Protein AF-A0A401PXF0-F1 (afdb_monomer_lite)

InterPro domains:
  IPR045819 Tetratricopeptide repeat protein 7, N-terminal [PF19440] (1-110)
  IPR051722 Endocytosis and PI4K-regulating protein [PTHR23083] (1-126)

Radius of gyration: 17.37 Å; chains: 1; bounding box: 53×49×32 Å

Secondary structure (DSSP, 8-state):
-HHHHHHHHHHHHHHHHHS---TT---TTHHHHHHHHHHHHHHHHHT--S-HHHHHHHHHHHHHHHHHHT-HHHHHHHHHHHTGGG---TT--HHHHHHHHHHHHHHHHHHHHHHHHHHHHHHHHHTTTTT-

Organism: Scyliorhinus torazame (NCBI:txid75743)

Foldseek 3Di:
DVVLLVVLVVLVVVLCVVPPQPDPDLDPVVVVSLVVSLVSLVVVLVVVPDDLLVVLLSLLSNLVSCLSVVNLVSSLVSCVVSVLVPDDPPPDDPVVVVSSVVSVVSNVVSVVVVVVVVVVVVVVVVVVVVPD

pLDDT: mean 72.04, std 11.9, range [45.69, 86.5]

Structure (mmCIF, N/CA/C/O backbone):
data_AF-A0A401PXF0-F1
#
_entry.id   AF-A0A401PXF0-F1
#
loop_
_atom_site.group_PDB
_atom_site.id
_atom_site.type_symbol
_atom_site.label_atom_id
_atom_site.label_alt_id
_atom_site.label_comp_id
_atom_site.label_asym_id
_atom_site.label_entity_id
_atom_site.label_seq_id
_atom_site.pdbx_PDB_ins_code
_atom_site.Cartn_x
_atom_site.Cartn_y
_atom_site.Cartn_z
_atom_site.occupancy
_atom_site.B_iso_or_equiv
_atom_site.auth_seq_id
_atom_site.auth_comp_id
_atom_site.auth_asym_id
_atom_site.auth_atom_id
_atom_site.pdbx_PDB_model_num
ATOM 1 N N . ASP A 1 1 ? -3.922 12.674 8.660 1.00 65.12 1 ASP A N 1
ATOM 2 C CA . ASP A 1 1 ? -3.502 11.296 8.321 1.00 65.12 1 ASP A CA 1
ATOM 3 C C . ASP A 1 1 ? -4.155 10.757 7.048 1.00 65.12 1 ASP A C 1
ATOM 5 O O . ASP A 1 1 ? -3.420 10.435 6.129 1.00 65.12 1 ASP A O 1
ATOM 9 N N . LEU A 1 2 ? -5.489 10.769 6.892 1.00 64.19 2 LEU A N 1
ATOM 10 C CA . LEU A 1 2 ? -6.128 10.390 5.610 1.00 64.19 2 LEU A CA 1
ATOM 11 C C . LEU A 1 2 ? -5.656 11.241 4.408 1.00 64.19 2 LEU A C 1
ATOM 13 O O . LEU A 1 2 ? -5.444 10.718 3.321 1.00 64.19 2 LEU A O 1
ATOM 17 N N . GLY A 1 3 ? -5.430 12.543 4.610 1.00 69.19 3 GLY A N 1
ATOM 18 C CA . GLY A 1 3 ? -4.882 13.418 3.563 1.00 69.19 3 GLY A CA 1
ATOM 19 C C . GLY A 1 3 ? -3.449 13.066 3.138 1.00 69.19 3 GLY A C 1
ATOM 20 O O . GLY A 1 3 ? -3.115 13.214 1.969 1.00 69.19 3 GLY A O 1
ATOM 21 N N . GLU A 1 4 ? -2.622 12.546 4.051 1.00 72.00 4 GLU A N 1
ATOM 22 C CA . GLU A 1 4 ? -1.252 12.096 3.746 1.00 72.00 4 GLU A CA 1
ATOM 23 C C . GLU A 1 4 ? -1.272 10.797 2.927 1.00 72.00 4 GLU A C 1
ATOM 25 O O . GLU A 1 4 ? -0.488 10.644 1.992 1.00 72.00 4 GLU A O 1
ATOM 30 N N . LEU A 1 5 ? -2.217 9.895 3.229 1.00 71.12 5 LEU A N 1
ATOM 31 C CA . LEU A 1 5 ? -2.458 8.666 2.467 1.00 71.12 5 LEU A CA 1
ATOM 32 C C . LEU A 1 5 ? -2.838 8.977 1.013 1.00 71.12 5 LEU A C 1
ATOM 34 O O . LEU A 1 5 ? -2.178 8.505 0.089 1.00 71.12 5 LEU A O 1
ATOM 38 N N . LEU A 1 6 ? -3.856 9.822 0.817 1.00 75.12 6 LEU A N 1
ATOM 39 C CA . LEU A 1 6 ? -4.349 10.192 -0.515 1.00 75.12 6 LEU A CA 1
ATOM 40 C C . LEU A 1 6 ? -3.308 10.975 -1.324 1.00 75.12 6 LEU A C 1
ATOM 42 O O . LEU A 1 6 ? -3.194 10.799 -2.539 1.00 75.12 6 LEU A O 1
ATOM 46 N N . LEU A 1 7 ? -2.518 11.822 -0.658 1.00 76.38 7 LEU A N 1
ATOM 47 C CA . LEU A 1 7 ? -1.412 12.535 -1.291 1.00 76.38 7 LEU A CA 1
ATOM 48 C C . LEU A 1 7 ? -0.308 11.565 -1.734 1.00 76.38 7 LEU A C 1
ATOM 50 O O . LEU A 1 7 ? 0.211 11.695 -2.844 1.00 76.38 7 LEU A O 1
ATOM 54 N N . GLY A 1 8 ? 0.032 10.586 -0.891 1.00 74.44 8 GLY A N 1
ATOM 55 C CA . GLY A 1 8 ? 0.986 9.527 -1.215 1.00 74.44 8 GLY A CA 1
ATOM 56 C C . GLY A 1 8 ? 0.538 8.678 -2.407 1.00 74.44 8 GLY A C 1
ATOM 57 O O . GLY A 1 8 ? 1.324 8.462 -3.329 1.00 74.44 8 GLY A O 1
ATOM 58 N N . GLU A 1 9 ? -0.733 8.267 -2.432 1.00 73.75 9 GLU A N 1
ATOM 59 C CA . GLU A 1 9 ? -1.336 7.519 -3.544 1.00 73.75 9 GLU A CA 1
ATOM 60 C C . GLU A 1 9 ? -1.322 8.329 -4.845 1.00 73.75 9 GLU A C 1
ATOM 62 O O . GLU A 1 9 ? -0.832 7.849 -5.866 1.00 73.75 9 GLU A O 1
ATOM 67 N N . SER A 1 10 ? -1.769 9.587 -4.804 1.00 75.38 10 SER A N 1
ATOM 68 C CA . SER A 1 10 ? -1.813 10.456 -5.988 1.00 75.38 10 SER A CA 1
ATOM 69 C C . SER A 1 10 ? -0.421 10.680 -6.586 1.00 75.38 10 SER A C 1
ATOM 71 O O . SER A 1 10 ? -0.241 10.635 -7.804 1.00 75.38 10 SER A O 1
ATOM 73 N N . LYS A 1 11 ? 0.593 10.882 -5.732 1.00 75.38 11 LYS A N 1
ATOM 74 C CA . LYS A 1 11 ? 1.996 11.008 -6.157 1.00 75.38 11 LYS A CA 1
ATOM 75 C C . LYS A 1 11 ? 2.517 9.708 -6.778 1.00 75.38 11 LYS A C 1
ATOM 77 O O . LYS A 1 11 ? 3.250 9.767 -7.766 1.00 75.38 11 LYS A O 1
ATOM 82 N N . LEU A 1 12 ? 2.138 8.552 -6.229 1.00 71.00 12 LEU A N 1
ATOM 83 C CA . LEU A 1 12 ? 2.509 7.246 -6.770 1.00 71.00 12 LEU A CA 1
ATOM 84 C C . LEU A 1 12 ? 1.854 6.997 -8.135 1.00 71.00 12 LEU A C 1
ATOM 86 O O . LEU A 1 12 ? 2.553 6.633 -9.075 1.00 71.00 12 LEU A O 1
ATOM 90 N N . GLU A 1 13 ? 0.547 7.225 -8.279 1.00 76.50 13 GLU A N 1
ATOM 91 C CA . GLU A 1 13 ? -0.152 7.053 -9.559 1.00 76.50 13 GLU A CA 1
ATOM 92 C C . GLU A 1 13 ? 0.400 7.983 -10.644 1.00 76.50 13 GLU A C 1
ATOM 94 O O . GLU A 1 13 ? 0.655 7.539 -11.766 1.00 76.50 13 GLU A O 1
ATOM 99 N N . LEU A 1 14 ? 0.655 9.254 -10.310 1.00 76.31 14 LEU A N 1
ATOM 100 C CA . LEU A 1 14 ? 1.278 10.198 -11.237 1.00 76.31 14 LEU A CA 1
ATOM 101 C C . LEU A 1 14 ? 2.661 9.706 -11.676 1.00 76.31 14 LEU A C 1
ATOM 103 O O . LEU A 1 14 ? 2.988 9.735 -12.862 1.00 76.31 14 LEU A O 1
ATOM 107 N N . HIS A 1 15 ? 3.451 9.187 -10.735 1.00 68.38 15 HIS A N 1
ATOM 108 C CA . HIS A 1 15 ? 4.765 8.642 -11.033 1.00 68.38 15 HIS A CA 1
ATOM 109 C C . HIS A 1 15 ? 4.704 7.422 -11.963 1.00 68.38 15 HIS A C 1
ATOM 111 O O . HIS A 1 15 ? 5.494 7.340 -12.903 1.00 68.38 15 HIS A O 1
ATOM 117 N N . LEU A 1 16 ? 3.749 6.515 -11.740 1.00 68.00 16 LEU A N 1
ATOM 118 C CA . LEU A 1 16 ? 3.518 5.333 -12.576 1.00 68.00 16 LEU A CA 1
ATOM 119 C C . LEU A 1 16 ? 2.996 5.688 -13.972 1.00 68.00 16 LEU A C 1
ATOM 121 O O . LEU A 1 16 ? 3.309 4.999 -14.940 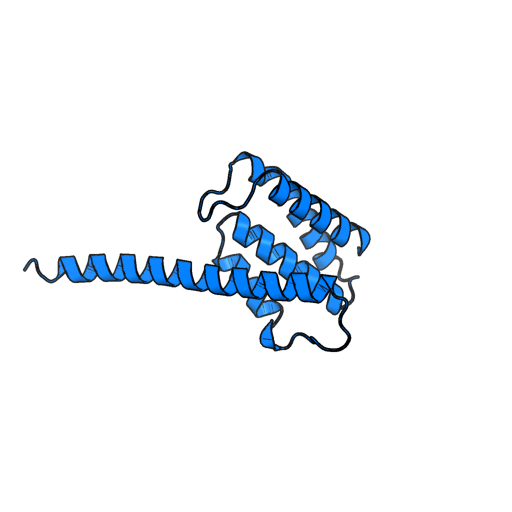1.00 68.00 16 LEU A O 1
ATOM 125 N N . LYS A 1 17 ? 2.229 6.776 -14.090 1.00 73.50 17 LYS A N 1
ATOM 126 C CA . LYS A 1 17 ? 1.778 7.311 -15.378 1.00 73.50 17 LYS A CA 1
ATOM 127 C C . LYS A 1 17 ? 2.937 7.903 -16.182 1.00 73.50 17 LYS A C 1
ATOM 129 O O . LYS A 1 17 ? 3.004 7.700 -17.390 1.00 73.50 17 LYS A O 1
ATOM 134 N N . GLU A 1 18 ? 3.846 8.619 -15.518 1.00 70.62 18 GLU A N 1
ATOM 135 C CA . GLU A 1 18 ? 5.061 9.178 -16.132 1.00 70.62 18 GLU A CA 1
ATOM 136 C C . GLU A 1 18 ? 6.111 8.098 -16.446 1.00 70.62 18 GLU A C 1
ATOM 138 O O . GLU A 1 18 ? 6.872 8.227 -17.402 1.00 70.62 18 GLU A O 1
ATOM 143 N N . ASN A 1 19 ? 6.166 7.039 -15.636 1.00 64.75 19 ASN A N 1
ATOM 144 C CA . ASN A 1 19 ? 7.159 5.971 -15.713 1.00 64.75 19 ASN A CA 1
ATOM 145 C C . ASN A 1 19 ? 6.440 4.616 -15.634 1.00 64.75 19 ASN A C 1
ATOM 147 O O . ASN A 1 19 ? 6.394 4.013 -14.557 1.00 64.75 19 ASN A O 1
ATOM 151 N N . PRO A 1 20 ? 5.859 4.129 -16.748 1.00 64.06 20 PRO A N 1
ATOM 152 C CA . PRO A 1 20 ? 5.198 2.833 -16.757 1.00 64.06 20 PRO A CA 1
ATOM 153 C C . PRO A 1 20 ? 6.184 1.753 -16.310 1.00 64.06 20 PRO A C 1
ATOM 155 O O . PRO A 1 20 ? 7.321 1.709 -16.790 1.00 64.06 20 PRO A O 1
ATOM 158 N N . ILE A 1 21 ? 5.753 0.897 -15.377 1.00 61.41 21 ILE A N 1
ATOM 159 C CA . ILE A 1 21 ? 6.576 -0.181 -14.819 1.00 61.41 21 ILE A CA 1
ATOM 160 C C . ILE A 1 21 ? 6.958 -1.124 -15.962 1.00 61.41 21 ILE A C 1
ATOM 162 O O . ILE A 1 21 ? 6.188 -1.996 -16.359 1.00 61.41 21 ILE A O 1
ATOM 166 N N . LYS A 1 22 ? 8.169 -0.960 -16.493 1.00 57.97 22 LYS A N 1
ATOM 167 C CA . LYS A 1 22 ? 8.828 -2.000 -17.275 1.00 57.97 22 LYS A CA 1
ATOM 168 C C . LYS A 1 22 ? 9.362 -3.002 -16.260 1.00 57.97 22 LYS A C 1
ATOM 170 O O . LYS A 1 22 ? 10.199 -2.638 -15.435 1.00 57.97 22 LYS A O 1
ATOM 175 N N . GLN A 1 23 ? 8.814 -4.219 -16.269 1.00 51.62 23 GLN A N 1
ATOM 176 C CA . GLN A 1 23 ? 9.247 -5.317 -15.399 1.00 51.62 23 GLN A CA 1
ATOM 177 C C . GLN A 1 23 ? 10.782 -5.345 -15.307 1.00 51.62 23 GLN A C 1
ATOM 179 O O . GLN A 1 23 ? 11.462 -5.472 -16.323 1.00 51.62 23 GLN A O 1
ATOM 184 N N . GLY A 1 24 ? 11.316 -5.180 -14.094 1.00 49.97 24 GLY A N 1
ATOM 185 C CA . GLY A 1 24 ? 12.740 -5.365 -13.809 1.00 49.97 24 GLY A CA 1
ATOM 186 C C . GLY A 1 24 ? 13.666 -4.154 -13.980 1.00 49.97 24 GLY A C 1
ATOM 187 O O . GLY A 1 24 ? 14.867 -4.326 -13.794 1.00 49.97 24 GLY A O 1
ATOM 188 N N . VAL A 1 25 ? 13.180 -2.942 -14.287 1.00 47.47 25 VAL A N 1
ATOM 189 C CA . VAL A 1 25 ? 14.058 -1.754 -14.375 1.00 47.47 25 VAL A CA 1
ATOM 190 C C . VAL A 1 25 ? 13.510 -0.588 -13.555 1.00 47.47 25 VAL A C 1
ATOM 192 O O . VAL A 1 25 ? 12.737 0.238 -14.040 1.00 47.47 25 VAL A O 1
ATOM 195 N N . THR A 1 26 ? 13.950 -0.483 -12.301 1.00 50.50 26 THR A N 1
ATOM 196 C CA . THR A 1 26 ? 13.728 0.710 -11.476 1.00 50.50 26 THR A CA 1
ATOM 197 C C . THR A 1 26 ? 14.512 1.872 -12.085 1.00 50.50 26 THR A C 1
ATOM 199 O O . THR A 1 26 ? 15.735 1.941 -11.943 1.00 50.50 26 THR A O 1
ATOM 202 N N . SER A 1 27 ? 13.835 2.799 -12.770 1.00 52.59 27 SER A N 1
ATOM 203 C CA . SER A 1 27 ? 14.491 4.013 -13.271 1.00 52.59 27 SER A CA 1
ATOM 204 C C . SER A 1 27 ? 15.106 4.777 -12.085 1.00 52.59 27 SER A C 1
ATOM 206 O O . SER A 1 27 ? 14.390 5.069 -11.125 1.00 52.59 27 SER A O 1
ATOM 208 N N . PRO A 1 28 ? 16.408 5.123 -12.087 1.00 54.00 28 PRO A N 1
ATOM 209 C CA . PRO A 1 28 ? 17.050 5.838 -10.978 1.00 54.00 28 PRO A CA 1
ATOM 210 C C . PRO A 1 28 ? 16.336 7.142 -10.585 1.00 54.00 28 PRO A C 1
ATOM 212 O O . PRO A 1 28 ? 16.364 7.531 -9.420 1.00 54.00 28 PRO A O 1
ATOM 215 N N . ALA A 1 29 ? 15.634 7.770 -11.536 1.00 53.12 29 ALA A N 1
ATOM 216 C CA . ALA A 1 29 ? 14.835 8.978 -11.337 1.00 53.12 29 ALA A CA 1
ATOM 217 C C . ALA A 1 29 ? 13.554 8.761 -10.500 1.00 53.12 29 ALA A C 1
ATOM 219 O O . ALA A 1 29 ? 13.006 9.716 -9.951 1.00 53.12 29 ALA A O 1
ATOM 220 N N . ALA A 1 30 ? 13.084 7.516 -10.371 1.00 57.34 30 ALA A N 1
ATOM 221 C CA . ALA A 1 30 ? 11.914 7.138 -9.576 1.00 57.34 30 ALA A CA 1
ATOM 222 C C . ALA A 1 30 ? 12.188 7.096 -8.068 1.00 57.34 30 ALA A C 1
ATOM 224 O O . ALA A 1 30 ? 11.309 7.382 -7.253 1.00 57.34 30 ALA A O 1
ATOM 225 N N . LYS A 1 31 ? 13.428 6.766 -7.694 1.00 63.56 31 LYS A N 1
ATOM 226 C CA . LYS A 1 31 ? 13.851 6.518 -6.310 1.00 63.56 31 LYS A CA 1
ATOM 227 C C . LYS A 1 31 ? 13.574 7.683 -5.343 1.00 63.56 31 LYS A C 1
ATOM 229 O O . LYS A 1 31 ? 13.028 7.415 -4.275 1.00 63.56 31 LYS A O 1
ATOM 234 N N . PRO A 1 32 ? 13.874 8.962 -5.661 1.00 65.06 32 PRO A N 1
ATOM 235 C CA . PRO A 1 32 ? 13.625 10.055 -4.717 1.00 65.06 32 PRO A CA 1
ATOM 236 C C . PRO A 1 32 ? 12.129 10.348 -4.513 1.00 65.06 32 PRO A C 1
ATOM 238 O O . PRO A 1 32 ? 11.709 10.567 -3.379 1.00 65.06 32 PRO A O 1
ATOM 241 N N . LYS A 1 33 ? 11.308 10.280 -5.574 1.00 69.25 33 LYS A N 1
ATOM 242 C CA . LYS A 1 33 ? 9.849 10.489 -5.481 1.00 69.25 33 LYS A CA 1
ATOM 243 C C . LYS A 1 33 ? 9.179 9.381 -4.656 1.00 69.25 33 LYS A C 1
ATOM 245 O O . LYS A 1 33 ? 8.345 9.665 -3.799 1.00 69.25 33 LYS A O 1
ATOM 250 N N . LEU A 1 34 ? 9.581 8.125 -4.867 1.00 69.31 34 LEU A N 1
ATOM 251 C CA . LEU A 1 34 ? 9.092 6.978 -4.092 1.00 69.31 34 LEU A CA 1
ATOM 252 C C . LEU A 1 34 ? 9.528 7.044 -2.625 1.00 69.31 34 LEU A C 1
ATOM 254 O O . LEU A 1 34 ? 8.757 6.684 -1.737 1.00 69.31 34 LEU A O 1
ATOM 258 N N . LEU A 1 35 ? 10.740 7.530 -2.348 1.00 76.31 35 LEU A N 1
ATOM 259 C CA . LEU A 1 35 ? 11.229 7.700 -0.982 1.00 76.31 35 LEU A CA 1
ATOM 260 C C . LEU A 1 35 ? 10.387 8.708 -0.192 1.00 76.31 35 LEU A C 1
ATOM 262 O O . LEU A 1 35 ? 10.048 8.445 0.962 1.00 76.31 35 LEU A O 1
ATOM 266 N N . GLU A 1 36 ? 10.017 9.827 -0.818 1.00 77.06 36 GLU A N 1
ATOM 267 C CA . GLU A 1 36 ? 9.148 10.835 -0.207 1.00 77.06 36 GLU A CA 1
ATOM 268 C C . GLU A 1 36 ? 7.769 10.245 0.120 1.00 77.06 36 GLU A C 1
ATOM 270 O O . GLU A 1 36 ? 7.319 10.340 1.261 1.00 77.06 36 GLU A O 1
ATOM 275 N N . VAL A 1 37 ? 7.148 9.537 -0.833 1.00 78.50 37 VAL A N 1
ATOM 276 C CA . VAL A 1 37 ? 5.863 8.845 -0.623 1.00 78.50 37 VAL A CA 1
ATOM 277 C C . VAL A 1 37 ? 5.947 7.868 0.549 1.00 78.50 37 VAL A C 1
ATOM 279 O O . VAL A 1 37 ? 5.138 7.944 1.471 1.00 78.50 37 VAL A O 1
ATOM 282 N N . LYS A 1 38 ? 6.962 6.997 0.581 1.00 83.06 38 LYS A N 1
ATOM 283 C CA . LYS A 1 38 ? 7.145 6.043 1.685 1.00 83.06 38 LYS A CA 1
ATOM 284 C C . LYS A 1 38 ? 7.298 6.734 3.035 1.00 83.06 38 LYS A C 1
ATOM 286 O O . LYS A 1 38 ? 6.745 6.250 4.016 1.00 83.06 38 LYS A O 1
ATOM 291 N N . LYS A 1 39 ? 8.018 7.858 3.102 1.00 83.62 39 LYS A N 1
ATOM 292 C CA . LYS A 1 39 ? 8.190 8.615 4.350 1.00 83.62 39 LYS A CA 1
ATOM 293 C C . LYS A 1 39 ? 6.847 9.106 4.893 1.00 83.62 39 LYS A C 1
ATOM 295 O O . LYS A 1 39 ? 6.602 8.966 6.088 1.00 83.62 39 LYS A O 1
ATOM 300 N N . HIS A 1 40 ? 5.979 9.627 4.026 1.00 79.25 40 HIS A N 1
ATOM 301 C CA . HIS A 1 40 ? 4.630 10.049 4.409 1.00 79.25 40 HIS A CA 1
ATOM 302 C C . HIS A 1 40 ? 3.774 8.868 4.892 1.00 79.25 40 HIS A C 1
ATOM 304 O O . HIS A 1 40 ? 3.142 8.960 5.943 1.00 79.25 40 HIS A O 1
ATOM 310 N N . LEU A 1 41 ? 3.816 7.730 4.187 1.00 79.38 41 LEU A N 1
ATOM 311 C CA . LEU A 1 41 ? 3.051 6.530 4.553 1.00 79.38 41 LEU A CA 1
ATOM 312 C C . LEU A 1 41 ? 3.523 5.912 5.879 1.00 79.38 41 LEU A C 1
ATOM 314 O O . LEU A 1 41 ? 2.699 5.562 6.721 1.00 79.38 41 LEU A O 1
ATOM 318 N N . ILE A 1 42 ? 4.838 5.817 6.100 1.00 84.31 42 ILE A N 1
ATOM 319 C CA . ILE A 1 42 ? 5.413 5.315 7.358 1.00 84.31 42 ILE A CA 1
ATOM 320 C C . ILE A 1 42 ? 5.054 6.253 8.511 1.00 84.31 42 ILE A C 1
ATOM 322 O O . ILE A 1 42 ? 4.601 5.789 9.550 1.00 84.31 42 ILE A O 1
ATOM 326 N N . ALA A 1 43 ? 5.170 7.569 8.315 1.00 82.69 43 ALA A N 1
ATOM 327 C CA . ALA A 1 43 ? 4.782 8.537 9.336 1.00 82.69 43 ALA A CA 1
ATOM 328 C C 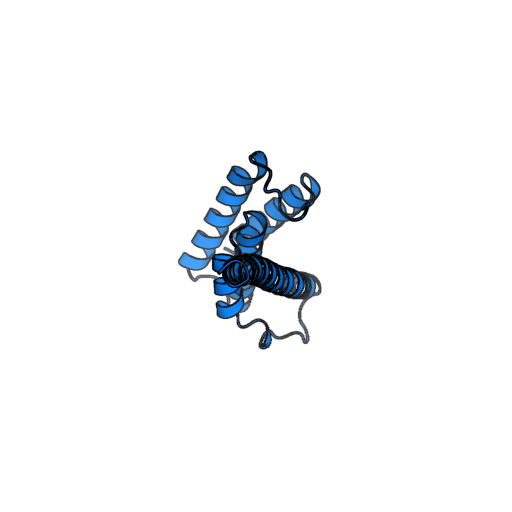. ALA A 1 43 ? 3.283 8.457 9.677 1.00 82.69 43 ALA A C 1
ATOM 330 O O . ALA A 1 43 ? 2.914 8.617 10.839 1.00 82.69 43 ALA A O 1
ATOM 331 N N . ALA A 1 44 ? 2.418 8.197 8.692 1.00 80.88 44 ALA A N 1
ATOM 332 C CA . ALA A 1 44 ? 0.987 8.010 8.918 1.00 80.88 44 ALA A CA 1
ATOM 333 C C . ALA A 1 44 ? 0.681 6.716 9.698 1.00 80.88 44 ALA A C 1
ATOM 335 O O . ALA A 1 44 ? -0.211 6.719 10.547 1.00 80.88 44 ALA A O 1
ATOM 336 N N . LEU A 1 45 ? 1.438 5.639 9.454 1.00 82.00 45 LEU A N 1
ATOM 337 C CA . LEU A 1 45 ? 1.341 4.385 10.210 1.00 82.00 45 LEU A CA 1
ATOM 338 C C . LEU A 1 45 ? 1.855 4.531 11.649 1.00 82.00 45 LEU A C 1
ATOM 340 O O . LEU A 1 45 ? 1.160 4.114 12.572 1.00 82.00 45 LEU A O 1
ATOM 344 N N . ASP A 1 46 ? 3.019 5.154 11.848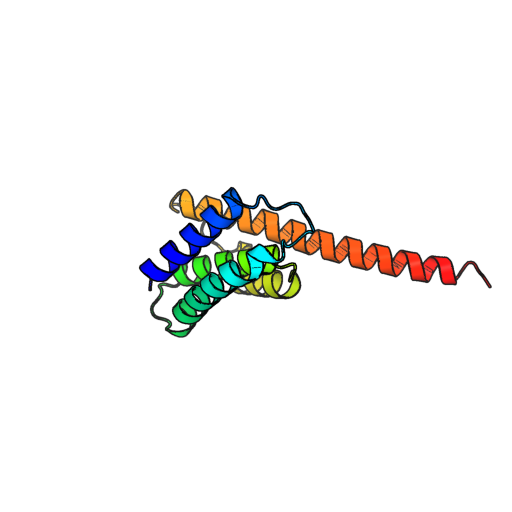 1.00 84.25 46 ASP A N 1
ATOM 345 C CA . ASP A 1 46 ? 3.637 5.336 13.173 1.00 84.25 46 ASP A CA 1
ATOM 346 C C . ASP A 1 46 ? 2.791 6.213 14.099 1.00 84.25 46 ASP A C 1
ATOM 348 O O . ASP A 1 46 ? 2.772 6.014 15.312 1.00 84.25 46 ASP A O 1
ATOM 352 N N . ARG A 1 47 ? 2.049 7.173 13.536 1.00 82.44 47 ARG A N 1
ATOM 353 C CA . ARG A 1 47 ? 1.124 8.011 14.308 1.00 82.44 47 ARG A CA 1
ATOM 354 C C . ARG A 1 47 ? -0.083 7.239 14.840 1.00 82.44 47 ARG A C 1
ATOM 356 O O . ARG A 1 47 ? -0.745 7.746 15.735 1.00 82.44 47 ARG A O 1
ATOM 363 N N . GLY A 1 48 ? -0.406 6.066 14.288 1.00 78.00 48 GLY A N 1
ATOM 364 C CA . GLY A 1 48 ? -1.464 5.180 14.795 1.00 78.00 48 GLY A CA 1
ATOM 365 C C . GLY A 1 48 ? -2.897 5.731 14.728 1.00 78.00 48 GLY A C 1
ATOM 366 O O . GLY A 1 48 ? -3.831 5.060 15.151 1.00 78.00 48 GLY A O 1
ATOM 367 N N . ASN A 1 49 ? -3.100 6.924 14.170 1.00 81.31 49 ASN A N 1
ATOM 368 C CA . ASN A 1 49 ? -4.395 7.612 14.118 1.00 81.31 49 ASN A CA 1
ATOM 369 C C . ASN A 1 49 ? -5.316 7.124 12.983 1.00 81.31 49 ASN A C 1
ATOM 371 O O . ASN A 1 49 ? -6.424 7.636 12.803 1.00 81.31 49 ASN A O 1
ATOM 375 N N . LEU A 1 50 ? -4.853 6.180 12.162 1.00 78.81 50 LEU A N 1
ATOM 376 C CA . LEU A 1 50 ? -5.626 5.627 11.056 1.00 78.81 50 LEU A CA 1
ATOM 377 C C . LEU A 1 50 ? -6.556 4.519 11.559 1.00 78.81 50 LEU A C 1
ATOM 379 O O . LEU A 1 50 ? -6.145 3.650 12.326 1.00 78.81 50 LEU A O 1
ATOM 383 N N . LYS A 1 51 ? -7.804 4.500 11.068 1.00 80.94 51 LYS A N 1
ATOM 384 C CA . LYS A 1 51 ? -8.674 3.326 11.249 1.00 80.94 51 LYS A CA 1
ATOM 385 C C . LYS A 1 51 ? -7.994 2.099 10.644 1.00 80.94 51 LYS A C 1
ATOM 387 O O . LYS A 1 51 ? -7.270 2.225 9.658 1.00 80.94 51 LYS A O 1
ATOM 392 N N . GLN A 1 52 ? -8.286 0.924 11.192 1.00 81.00 52 GLN A N 1
ATOM 393 C CA . GLN A 1 52 ? -7.688 -0.342 10.763 1.00 81.00 52 GLN A CA 1
ATOM 394 C C . GLN A 1 52 ? -7.763 -0.550 9.240 1.00 81.00 52 GLN A C 1
ATOM 396 O O . GLN A 1 52 ? -6.770 -0.944 8.634 1.00 81.00 52 GLN A O 1
ATOM 401 N N . ASP A 1 53 ? -8.885 -0.184 8.615 1.00 79.38 53 ASP A N 1
ATOM 402 C CA . ASP A 1 53 ? -9.060 -0.239 7.161 1.00 79.38 53 ASP A CA 1
ATOM 403 C C . ASP A 1 53 ? -8.037 0.607 6.389 1.00 79.38 53 ASP A C 1
ATOM 405 O O . ASP A 1 53 ? -7.403 0.128 5.450 1.00 79.38 53 ASP A O 1
ATOM 409 N N . PHE A 1 54 ? -7.831 1.854 6.818 1.00 79.81 54 PHE A N 1
ATOM 410 C CA . PHE A 1 54 ? -6.874 2.774 6.201 1.00 79.81 54 PHE A CA 1
ATOM 411 C C . PHE A 1 54 ? -5.431 2.388 6.519 1.00 79.81 54 PHE A C 1
ATOM 413 O O . PHE A 1 54 ? -4.538 2.585 5.698 1.00 79.81 54 PHE A O 1
ATOM 420 N N . ALA A 1 55 ? -5.179 1.804 7.690 1.00 82.56 55 ALA A N 1
ATOM 421 C CA . ALA A 1 55 ? -3.876 1.240 8.014 1.00 82.56 55 ALA A CA 1
ATOM 422 C C . ALA A 1 55 ? -3.544 0.052 7.094 1.00 82.56 55 ALA A C 1
ATOM 424 O O . ALA A 1 55 ? -2.417 -0.047 6.608 1.00 82.56 55 ALA A O 1
ATOM 425 N N . GLN A 1 56 ? -4.512 -0.823 6.798 1.00 84.81 56 GLN A N 1
ATOM 426 C CA . GLN A 1 56 ? -4.338 -1.899 5.818 1.00 84.81 56 GLN A CA 1
ATOM 427 C C . GLN A 1 56 ? -4.046 -1.335 4.424 1.00 84.81 56 GLN A C 1
ATOM 429 O O . GLN A 1 56 ? -3.050 -1.724 3.821 1.00 84.81 56 GLN A O 1
ATOM 434 N N . GLU A 1 57 ? -4.832 -0.363 3.952 1.00 82.06 57 GLU A N 1
ATOM 435 C CA . GLU A 1 57 ? -4.591 0.314 2.667 1.00 82.06 57 GLU A CA 1
ATOM 436 C C . GLU A 1 57 ? -3.190 0.940 2.595 1.00 82.06 57 GLU A C 1
ATOM 438 O O . GLU A 1 57 ? -2.469 0.755 1.616 1.00 82.06 57 GLU A O 1
ATOM 443 N N . THR A 1 58 ? -2.758 1.608 3.665 1.00 85.19 58 THR A N 1
ATOM 444 C CA . THR A 1 58 ? -1.433 2.239 3.738 1.00 85.19 58 THR A CA 1
ATOM 445 C C . THR A 1 58 ? -0.310 1.204 3.622 1.00 85.19 58 THR A C 1
ATOM 447 O O . THR A 1 58 ? 0.671 1.433 2.915 1.00 85.19 58 THR A O 1
ATOM 450 N N . ASN A 1 59 ? -0.458 0.038 4.264 1.00 86.50 59 ASN A N 1
ATOM 451 C CA . ASN A 1 59 ? 0.499 -1.065 4.138 1.00 86.50 59 ASN A CA 1
ATOM 452 C C . ASN A 1 59 ? 0.518 -1.659 2.716 1.00 86.50 59 ASN A C 1
ATOM 454 O O . ASN A 1 59 ? 1.597 -1.990 2.227 1.00 86.50 59 ASN A O 1
ATOM 458 N N . LEU A 1 60 ? -0.630 -1.757 2.033 1.00 84.75 60 LEU A N 1
ATOM 459 C CA . LEU A 1 60 ? -0.701 -2.233 0.642 1.00 84.75 60 LEU A CA 1
ATOM 460 C C . LEU A 1 60 ? -0.000 -1.275 -0.332 1.00 84.75 60 LEU A C 1
ATOM 462 O O . LEU A 1 60 ? 0.782 -1.709 -1.180 1.00 84.75 60 LEU A O 1
ATOM 46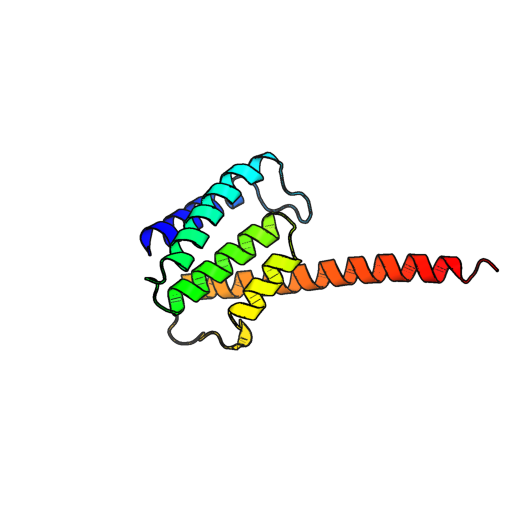6 N N . ILE A 1 61 ? -0.215 0.034 -0.176 1.00 84.00 61 ILE A N 1
ATOM 467 C CA . ILE A 1 61 ? 0.455 1.060 -0.989 1.00 84.00 61 ILE A CA 1
ATOM 468 C C . ILE A 1 61 ? 1.965 1.052 -0.713 1.00 84.00 61 ILE A C 1
ATOM 470 O O . ILE A 1 61 ? 2.768 1.095 -1.646 1.00 84.00 61 ILE A O 1
ATOM 474 N N . LEU A 1 62 ? 2.370 0.921 0.554 1.00 85.31 62 LEU A N 1
ATOM 475 C CA . LEU A 1 62 ? 3.777 0.815 0.936 1.00 85.31 62 LEU A CA 1
ATOM 476 C C . LEU A 1 62 ? 4.442 -0.439 0.341 1.00 85.31 62 LEU A C 1
ATOM 478 O O . LEU A 1 62 ? 5.568 -0.364 -0.155 1.00 85.31 62 LEU A O 1
ATOM 482 N N . ALA A 1 63 ? 3.737 -1.573 0.325 1.00 85.75 63 ALA A N 1
ATOM 483 C CA . ALA A 1 63 ? 4.201 -2.800 -0.318 1.00 85.75 63 ALA A CA 1
ATOM 484 C C . ALA A 1 63 ? 4.409 -2.601 -1.826 1.00 85.75 63 ALA A C 1
ATOM 486 O O . ALA A 1 63 ? 5.446 -2.990 -2.364 1.00 85.75 63 ALA A O 1
ATOM 487 N N . LYS A 1 64 ? 3.478 -1.905 -2.493 1.00 81.81 64 LYS A N 1
ATOM 488 C CA . LYS A 1 64 ? 3.610 -1.535 -3.908 1.00 81.81 64 LYS A CA 1
ATOM 489 C C . LYS A 1 64 ? 4.835 -0.646 -4.151 1.00 81.81 64 LYS A C 1
ATOM 491 O O . LYS A 1 64 ? 5.544 -0.864 -5.129 1.00 81.81 64 LYS A O 1
ATOM 496 N N . CYS A 1 65 ? 5.150 0.299 -3.260 1.00 80.50 65 CYS A N 1
ATOM 497 C CA . CYS A 1 65 ? 6.377 1.097 -3.368 1.00 80.50 65 CYS A CA 1
ATOM 498 C C . CYS A 1 65 ? 7.648 0.233 -3.306 1.00 80.50 65 CYS A C 1
ATOM 500 O O . CYS A 1 65 ? 8.545 0.431 -4.122 1.00 80.50 65 CYS A O 1
ATOM 502 N N . TYR A 1 66 ? 7.725 -0.734 -2.383 1.00 82.00 66 TYR A N 1
ATOM 503 C CA . TYR A 1 66 ? 8.869 -1.653 -2.310 1.00 82.00 66 TYR A CA 1
ATOM 504 C C . TYR A 1 66 ? 8.972 -2.557 -3.538 1.00 82.00 66 TYR A C 1
ATOM 506 O O . TYR A 1 66 ? 10.071 -2.770 -4.047 1.00 82.00 66 TYR A O 1
ATOM 514 N N . TYR A 1 67 ? 7.833 -3.009 -4.064 1.00 76.44 67 TYR A N 1
ATOM 515 C CA . TYR A 1 67 ? 7.787 -3.770 -5.306 1.00 76.44 67 TYR A CA 1
ATOM 516 C C . TYR A 1 67 ? 8.350 -2.972 -6.493 1.00 76.44 67 TYR A C 1
ATOM 518 O O . TYR A 1 67 ? 9.193 -3.479 -7.226 1.00 76.44 67 TYR A O 1
ATOM 526 N N . VAL A 1 68 ? 7.959 -1.700 -6.651 1.00 74.75 68 VAL A N 1
ATOM 527 C CA . VAL A 1 68 ? 8.488 -0.827 -7.720 1.00 74.75 68 VAL A CA 1
ATOM 528 C C . VAL A 1 68 ? 9.989 -0.561 -7.559 1.00 74.75 68 VAL A C 1
ATOM 530 O O . VAL A 1 68 ? 10.689 -0.382 -8.552 1.00 74.75 68 VAL A O 1
ATOM 533 N N . GLU A 1 69 ? 10.512 -0.557 -6.332 1.00 73.25 69 GLU A N 1
ATOM 534 C CA . GLU A 1 69 ? 11.952 -0.427 -6.085 1.00 73.25 69 GLU A CA 1
ATOM 535 C C . GLU A 1 69 ? 12.752 -1.707 -6.374 1.00 73.25 69 GLU A C 1
ATOM 537 O O . GLU A 1 69 ? 13.976 -1.622 -6.498 1.00 73.25 69 GLU A O 1
ATOM 542 N N . GLY A 1 70 ? 12.078 -2.851 -6.526 1.00 72.19 70 GLY A N 1
ATOM 543 C CA . GLY A 1 70 ? 12.684 -4.173 -6.705 1.00 72.19 70 GLY A CA 1
ATOM 544 C C . GLY A 1 70 ? 12.925 -4.932 -5.396 1.00 72.19 70 GLY A C 1
ATOM 545 O O . GLY A 1 70 ? 13.540 -5.994 -5.407 1.00 72.19 70 GLY A O 1
ATOM 546 N N . ASP A 1 71 ? 12.449 -4.417 -4.258 1.00 78.19 71 ASP A N 1
ATOM 547 C CA . ASP A 1 71 ? 12.541 -5.102 -2.969 1.00 78.19 71 ASP A CA 1
ATOM 548 C C . ASP A 1 71 ? 11.304 -5.969 -2.719 1.00 78.19 71 ASP A C 1
ATOM 550 O O . ASP A 1 71 ? 10.362 -5.612 -2.002 1.00 78.19 71 ASP A O 1
ATOM 554 N N . HIS A 1 72 ? 11.307 -7.139 -3.351 1.00 79.38 72 HIS A N 1
ATOM 555 C CA . HIS A 1 72 ? 10.207 -8.091 -3.252 1.00 79.38 72 HIS A CA 1
ATOM 556 C C . HIS A 1 72 ? 10.060 -8.671 -1.837 1.00 79.38 72 HIS A C 1
ATOM 558 O O . HIS A 1 72 ? 8.945 -8.969 -1.413 1.00 79.38 72 HIS A O 1
ATOM 564 N N . THR A 1 73 ? 11.149 -8.786 -1.072 1.00 81.25 73 THR A N 1
ATOM 565 C CA . THR A 1 73 ? 11.129 -9.344 0.289 1.00 81.25 73 THR A CA 1
ATOM 566 C C . THR A 1 73 ? 10.334 -8.458 1.245 1.00 81.25 73 THR A C 1
ATOM 568 O O . THR A 1 73 ? 9.453 -8.949 1.955 1.00 81.25 73 THR A O 1
ATOM 571 N N . ARG A 1 74 ? 10.585 -7.140 1.243 1.00 82.75 74 ARG A N 1
ATOM 572 C CA . ARG A 1 74 ? 9.815 -6.195 2.069 1.00 82.75 74 ARG A CA 1
ATOM 573 C C . ARG A 1 74 ? 8.372 -6.058 1.596 1.00 82.75 74 ARG A C 1
ATOM 575 O O . ARG A 1 74 ? 7.478 -5.948 2.434 1.00 82.75 74 ARG A O 1
ATOM 582 N N . ALA A 1 75 ? 8.133 -6.110 0.284 1.00 82.06 75 ALA A N 1
ATOM 583 C CA . ALA A 1 75 ? 6.778 -6.111 -0.260 1.00 82.06 75 ALA A CA 1
ATOM 584 C C . ALA A 1 75 ? 5.968 -7.319 0.246 1.00 82.06 75 ALA A C 1
ATOM 586 O O . ALA A 1 75 ? 4.879 -7.147 0.792 1.00 82.06 75 ALA A O 1
ATOM 587 N N . LEU A 1 76 ? 6.531 -8.530 0.160 1.00 82.69 76 LEU A N 1
ATOM 588 C CA . LEU A 1 76 ? 5.899 -9.759 0.650 1.00 82.69 76 LEU A CA 1
ATOM 589 C C . LEU A 1 76 ? 5.637 -9.723 2.160 1.00 82.69 76 LEU A C 1
ATOM 591 O O . LEU A 1 76 ? 4.551 -10.101 2.592 1.00 82.69 76 LEU A O 1
ATOM 595 N N . ALA A 1 77 ? 6.575 -9.210 2.962 1.00 86.31 77 ALA A N 1
ATOM 596 C CA . ALA A 1 77 ? 6.383 -9.077 4.408 1.00 86.31 77 ALA A CA 1
ATOM 597 C C . ALA A 1 77 ? 5.175 -8.189 4.764 1.00 86.31 77 ALA A C 1
ATOM 599 O O . ALA A 1 77 ? 4.415 -8.501 5.682 1.00 86.31 77 ALA A O 1
ATOM 600 N N . LEU A 1 78 ? 4.965 -7.101 4.018 1.00 86.00 78 LEU A N 1
ATOM 601 C CA . LEU A 1 78 ? 3.814 -6.218 4.208 1.00 86.00 78 LEU A CA 1
ATOM 602 C C . LEU A 1 78 ? 2.504 -6.852 3.736 1.00 86.00 78 LEU A C 1
ATOM 604 O O . LEU A 1 78 ? 1.489 -6.705 4.415 1.00 86.00 78 LEU A O 1
ATOM 608 N N . TYR A 1 79 ? 2.520 -7.598 2.630 1.00 83.69 79 TYR A N 1
ATOM 609 C CA . TYR A 1 79 ? 1.349 -8.358 2.187 1.00 83.69 79 TYR A CA 1
ATOM 610 C C . TYR A 1 79 ? 0.923 -9.411 3.216 1.00 83.69 79 TYR A C 1
ATOM 612 O O . TYR A 1 79 ? -0.265 -9.514 3.522 1.00 83.69 79 TYR A O 1
ATOM 620 N N . SER A 1 80 ? 1.881 -10.120 3.818 1.00 84.88 80 SER A N 1
ATOM 621 C CA . SER A 1 80 ? 1.614 -11.059 4.914 1.00 84.88 80 SER A CA 1
ATOM 622 C C . SER A 1 80 ? 1.076 -10.359 6.164 1.00 84.88 80 SER A C 1
ATOM 624 O O . SER A 1 80 ? 0.203 -10.896 6.836 1.00 84.88 80 SER A O 1
ATOM 626 N N . LYS A 1 81 ? 1.547 -9.141 6.468 1.00 85.75 81 LYS A N 1
ATOM 627 C CA . LYS A 1 81 ? 1.060 -8.342 7.608 1.00 85.75 81 LYS A CA 1
ATOM 628 C C . LYS A 1 81 ? -0.402 -7.913 7.452 1.00 85.75 81 LYS A C 1
ATOM 630 O O . LYS A 1 81 ? -1.113 -7.820 8.448 1.00 85.75 81 LYS A O 1
ATOM 635 N N . VAL A 1 82 ? -0.836 -7.609 6.229 1.00 83.50 82 VAL A N 1
ATOM 636 C CA . VAL A 1 82 ? -2.220 -7.190 5.945 1.00 83.50 82 VAL A CA 1
ATOM 637 C C . VAL A 1 82 ? -3.190 -8.376 5.939 1.00 83.50 82 VAL A C 1
ATOM 639 O O . VAL A 1 82 ? -4.383 -8.157 6.136 1.00 83.50 82 VAL A O 1
ATOM 642 N N . ASP A 1 83 ? -2.676 -9.601 5.775 1.00 81.81 83 ASP A N 1
ATOM 643 C CA . ASP A 1 83 ? -3.455 -10.831 5.598 1.00 81.81 83 ASP A CA 1
ATOM 644 C C . ASP A 1 83 ? -4.479 -10.660 4.466 1.00 81.81 83 ASP A C 1
ATOM 646 O O . ASP A 1 83 ? -5.690 -10.604 4.681 1.00 81.81 83 ASP A O 1
ATOM 650 N N . LEU A 1 84 ? -3.953 -10.484 3.243 1.00 77.50 84 LEU A N 1
ATOM 651 C CA . LEU A 1 84 ? -4.732 -10.212 2.024 1.00 77.50 84 LEU A CA 1
ATOM 652 C C . LEU A 1 84 ? -5.960 -11.124 1.888 1.00 77.50 84 LEU A C 1
ATOM 654 O O . LEU A 1 84 ? -7.025 -10.654 1.499 1.00 77.50 84 LEU A O 1
ATOM 658 N N . ASP A 1 85 ? -5.820 -12.395 2.268 1.00 76.12 85 ASP A N 1
ATOM 659 C CA . ASP A 1 85 ? -6.846 -13.429 2.112 1.00 76.12 85 ASP A CA 1
ATOM 660 C C . ASP A 1 85 ? -8.024 -13.271 3.091 1.00 76.12 85 ASP A C 1
ATOM 662 O O . ASP A 1 85 ? -9.073 -13.889 2.907 1.00 76.12 85 ASP A O 1
ATOM 666 N N . LYS A 1 86 ? -7.890 -12.405 4.104 1.00 78.69 86 LYS A N 1
ATOM 667 C CA . LYS A 1 86 ? -8.951 -12.049 5.059 1.00 78.69 86 LYS A CA 1
ATOM 668 C C . LYS A 1 86 ? -9.522 -10.649 4.846 1.00 78.69 86 LYS A C 1
ATOM 670 O O . LYS A 1 86 ? -10.327 -10.192 5.662 1.00 78.69 86 LYS A O 1
ATOM 675 N N . LEU A 1 87 ? -9.126 -9.945 3.786 1.00 78.88 87 LEU A N 1
ATOM 676 C CA . LEU A 1 87 ? -9.681 -8.627 3.498 1.00 78.88 87 LEU A CA 1
ATOM 677 C C . LEU A 1 87 ? -11.160 -8.732 3.120 1.00 78.88 87 LEU A C 1
ATOM 679 O O . LEU A 1 87 ? -11.560 -9.539 2.282 1.00 78.88 87 LEU A O 1
ATOM 683 N N . GLN A 1 88 ? -11.984 -7.878 3.727 1.00 75.56 88 GLN A N 1
ATOM 684 C CA . GLN A 1 88 ? -13.392 -7.779 3.370 1.00 75.56 88 GLN A CA 1
ATOM 685 C C . GLN A 1 88 ? -13.513 -7.253 1.935 1.00 75.56 88 GLN A C 1
ATOM 687 O O . GLN A 1 88 ? -12.968 -6.203 1.608 1.00 75.56 88 GLN A O 1
ATOM 692 N N . LEU A 1 89 ? -14.248 -7.977 1.089 1.00 78.12 89 LEU A N 1
ATOM 693 C CA . LEU A 1 89 ? -14.519 -7.586 -0.302 1.00 78.12 89 LEU A CA 1
ATOM 694 C C . LEU A 1 89 ? -15.965 -7.103 -0.508 1.00 78.12 89 LEU A C 1
ATOM 696 O O . LEU A 1 89 ? -16.288 -6.497 -1.526 1.00 78.12 89 LEU A O 1
ATOM 700 N N . VAL A 1 90 ? -16.850 -7.360 0.460 1.00 76.19 90 VAL A N 1
ATOM 701 C CA . VAL A 1 90 ? -18.280 -7.021 0.392 1.00 76.19 90 VAL A CA 1
ATOM 702 C C . VAL A 1 90 ? -18.520 -5.606 0.914 1.00 76.19 90 VAL A C 1
ATOM 704 O O . VAL A 1 90 ? -17.991 -5.241 1.962 1.00 76.19 90 VAL A O 1
ATOM 707 N N . ALA A 1 91 ? -19.355 -4.830 0.213 1.00 76.38 91 ALA A N 1
ATOM 708 C CA . ALA A 1 91 ? -19.695 -3.440 0.551 1.00 76.38 91 ALA A CA 1
ATOM 709 C C . ALA A 1 91 ? -18.479 -2.493 0.633 1.00 76.38 91 ALA A C 1
ATOM 711 O O . ALA A 1 91 ? -18.516 -1.461 1.302 1.00 76.38 91 ALA A O 1
ATOM 712 N N . VAL A 1 92 ? -17.401 -2.843 -0.069 1.00 78.81 92 VAL A N 1
ATOM 713 C CA . VAL A 1 92 ? -16.181 -2.047 -0.144 1.00 78.81 92 VAL A CA 1
ATOM 714 C C . VAL A 1 92 ? -16.235 -1.103 -1.352 1.00 78.81 92 VAL A C 1
ATOM 716 O O . VAL A 1 92 ? -16.646 -1.525 -2.435 1.00 78.81 92 VAL A O 1
ATOM 719 N N . PRO A 1 93 ? -15.817 0.170 -1.210 1.00 75.62 93 PRO A N 1
ATOM 720 C CA . PRO A 1 93 ? -15.726 1.091 -2.336 1.00 75.62 93 PRO A CA 1
ATOM 721 C C . PRO A 1 93 ? -14.839 0.560 -3.473 1.00 75.62 93 PRO A C 1
ATOM 723 O O . PRO A 1 93 ? -13.791 -0.040 -3.235 1.00 75.62 93 PRO A O 1
ATOM 726 N N . VAL A 1 94 ? -15.215 0.858 -4.721 1.00 77.25 94 VAL A N 1
ATOM 727 C CA . VAL A 1 94 ? -14.530 0.372 -5.938 1.00 77.25 94 VAL A CA 1
ATOM 728 C C . VAL A 1 94 ? -13.028 0.691 -5.946 1.00 77.25 94 VAL A C 1
ATOM 730 O O . VAL A 1 94 ? -12.227 -0.137 -6.376 1.00 77.25 94 VAL A O 1
ATOM 733 N N . TYR A 1 95 ? -12.621 1.854 -5.426 1.00 78.81 95 TYR A N 1
ATOM 734 C CA . TYR A 1 95 ? -11.203 2.229 -5.368 1.00 78.81 95 TYR A CA 1
ATOM 735 C C . TYR A 1 95 ? -10.383 1.266 -4.489 1.00 78.81 95 TYR A C 1
ATOM 737 O O . TYR A 1 95 ? -9.261 0.912 -4.845 1.00 78.81 95 TYR A O 1
ATOM 745 N N . ARG A 1 96 ? -10.951 0.783 -3.378 1.00 75.88 96 ARG A N 1
ATOM 746 C CA . ARG A 1 96 ? -10.273 -0.141 -2.461 1.00 75.88 96 ARG A CA 1
ATOM 747 C C . ARG A 1 96 ? -10.193 -1.541 -3.065 1.00 75.88 96 ARG A C 1
ATOM 749 O O . ARG A 1 96 ? -9.155 -2.185 -2.957 1.00 75.88 96 ARG A O 1
ATOM 756 N N . LEU A 1 97 ? -11.225 -1.971 -3.796 1.00 79.56 97 LEU A N 1
ATOM 757 C CA . LEU A 1 97 ? -11.176 -3.214 -4.579 1.00 79.56 97 LEU A CA 1
ATOM 758 C C . LEU A 1 97 ? -10.038 -3.197 -5.607 1.00 79.56 97 LEU A C 1
ATOM 760 O O . LEU A 1 97 ? -9.340 -4.198 -5.753 1.00 79.56 97 LEU A O 1
ATOM 764 N N . ARG A 1 98 ? -9.799 -2.056 -6.266 1.00 81.12 98 ARG A N 1
ATOM 765 C CA . ARG A 1 98 ? -8.662 -1.882 -7.182 1.00 81.12 98 ARG A CA 1
ATOM 766 C C . ARG A 1 98 ? -7.322 -2.062 -6.466 1.00 81.12 98 ARG A C 1
ATOM 768 O O . ARG A 1 98 ? -6.499 -2.835 -6.942 1.00 81.12 98 ARG A O 1
ATOM 775 N N . ILE A 1 99 ? -7.118 -1.416 -5.316 1.00 81.12 99 ILE A N 1
ATOM 776 C CA . ILE A 1 99 ? -5.872 -1.542 -4.532 1.00 81.12 99 ILE A CA 1
ATOM 777 C C . ILE A 1 99 ? -5.626 -3.001 -4.122 1.00 81.12 99 ILE A C 1
ATOM 779 O O . ILE A 1 99 ? -4.500 -3.496 -4.220 1.00 81.12 99 ILE A O 1
ATOM 783 N N . ILE A 1 100 ? -6.675 -3.705 -3.690 1.00 82.81 100 ILE A N 1
ATOM 784 C CA . ILE A 1 100 ? -6.594 -5.121 -3.318 1.00 82.81 100 ILE A CA 1
ATOM 785 C C . ILE A 1 100 ? -6.225 -5.971 -4.538 1.00 82.81 100 ILE A C 1
ATOM 787 O O . ILE A 1 100 ? -5.265 -6.735 -4.477 1.00 82.81 100 ILE A O 1
ATOM 791 N N . ALA A 1 101 ? -6.928 -5.801 -5.660 1.00 83.88 101 ALA A N 1
ATOM 792 C CA . ALA A 1 101 ? -6.663 -6.541 -6.893 1.00 83.88 101 ALA A CA 1
ATOM 793 C C . ALA A 1 101 ? -5.228 -6.326 -7.406 1.00 83.88 101 ALA A C 1
ATOM 795 O O . ALA A 1 101 ? -4.538 -7.283 -7.756 1.00 83.88 101 ALA A O 1
ATOM 796 N N . GLU A 1 102 ? -4.746 -5.082 -7.393 1.00 80.56 102 GLU A N 1
ATOM 797 C CA . GLU A 1 102 ? -3.366 -4.761 -7.757 1.00 80.56 102 GLU A CA 1
ATOM 798 C C . GLU A 1 102 ? -2.354 -5.419 -6.814 1.00 80.56 102 GLU A C 1
ATOM 800 O O . GLU A 1 102 ? -1.328 -5.912 -7.275 1.00 80.56 102 GLU A O 1
ATOM 805 N N . SER A 1 103 ? -2.657 -5.470 -5.514 1.00 83.06 103 SER A N 1
ATOM 806 C CA . SER A 1 103 ? -1.798 -6.098 -4.504 1.00 83.06 103 SER A CA 1
ATOM 807 C C . SER A 1 103 ? -1.682 -7.611 -4.689 1.00 83.06 103 SER A C 1
ATOM 809 O O . SER A 1 103 ? -0.602 -8.168 -4.501 1.00 83.06 103 SER A O 1
ATOM 811 N N . TYR A 1 104 ? -2.766 -8.281 -5.095 1.00 81.12 104 TYR A N 1
ATOM 812 C CA . TYR A 1 104 ? -2.721 -9.693 -5.484 1.00 81.12 104 TYR A CA 1
ATOM 813 C C . TYR A 1 104 ? -1.810 -9.904 -6.700 1.00 81.12 104 TYR A C 1
ATOM 815 O O . TYR A 1 104 ? -0.922 -10.754 -6.661 1.00 81.12 104 TYR A O 1
ATOM 823 N N . ALA A 1 105 ? -1.949 -9.074 -7.739 1.00 80.12 105 ALA A N 1
ATOM 824 C CA . ALA A 1 105 ? -1.117 -9.170 -8.938 1.00 80.12 105 ALA A CA 1
ATOM 825 C C . ALA A 1 105 ? 0.382 -8.944 -8.647 1.00 80.12 105 ALA A C 1
ATOM 827 O O . ALA A 1 105 ? 1.239 -9.674 -9.155 1.00 80.12 105 ALA A O 1
ATOM 828 N N . THR A 1 106 ? 0.724 -7.956 -7.812 1.00 78.75 106 THR A N 1
ATOM 829 C CA . THR A 1 106 ? 2.120 -7.682 -7.432 1.00 78.75 106 THR A CA 1
ATOM 830 C C . THR A 1 106 ? 2.683 -8.731 -6.482 1.00 78.75 106 THR A C 1
ATOM 832 O O . THR A 1 106 ? 3.862 -9.073 -6.609 1.00 78.75 106 THR A O 1
ATOM 835 N N . ARG A 1 107 ? 1.877 -9.284 -5.565 1.00 79.62 107 ARG A N 1
ATOM 836 C CA . ARG A 1 107 ? 2.277 -10.412 -4.711 1.00 79.62 107 ARG A CA 1
ATOM 837 C C . ARG A 1 107 ? 2.657 -11.613 -5.566 1.00 79.62 107 ARG A C 1
ATOM 839 O O . ARG A 1 107 ? 3.773 -12.104 -5.442 1.00 79.62 107 ARG A O 1
ATOM 846 N N . ASP A 1 108 ? 1.781 -12.040 -6.469 1.00 78.62 108 ASP A N 1
ATOM 847 C CA . ASP A 1 108 ? 2.004 -13.235 -7.289 1.00 78.62 108 ASP A CA 1
ATOM 848 C C . ASP A 1 108 ? 3.230 -13.075 -8.202 1.00 78.62 108 ASP A C 1
ATOM 850 O O . ASP A 1 108 ? 4.054 -13.985 -8.317 1.00 78.62 108 ASP A O 1
ATOM 854 N N . SER A 1 109 ? 3.425 -11.878 -8.766 1.00 71.12 109 SER A N 1
ATOM 855 C CA . SER A 1 109 ? 4.628 -11.537 -9.533 1.00 71.12 109 SER A CA 1
ATOM 856 C C . SER A 1 109 ? 5.905 -11.550 -8.676 1.00 71.12 109 SER A C 1
ATOM 858 O O . SER A 1 109 ? 6.931 -12.093 -9.093 1.00 71.12 109 SER A O 1
ATOM 860 N N . SER A 1 110 ? 5.846 -11.023 -7.446 1.00 66.69 110 SER A N 1
ATOM 861 C CA . SER A 1 110 ? 6.965 -11.059 -6.488 1.00 66.69 110 SER A CA 1
ATOM 862 C C . SER A 1 110 ? 7.367 -12.495 -6.155 1.00 66.69 110 SER A C 1
ATOM 864 O O . SER A 1 110 ? 8.551 -12.834 -6.186 1.00 66.69 110 SER A O 1
ATOM 866 N N . THR A 1 111 ? 6.387 -13.360 -5.887 1.00 71.25 111 THR A N 1
ATOM 867 C CA . THR A 1 111 ? 6.610 -14.782 -5.590 1.00 71.25 111 THR A CA 1
ATOM 868 C C . THR A 1 111 ? 7.220 -15.505 -6.790 1.00 71.25 111 THR A C 1
ATOM 870 O O . THR A 1 111 ? 8.167 -16.274 -6.636 1.00 71.25 111 THR A O 1
ATOM 873 N N . ARG A 1 112 ? 6.742 -15.205 -8.004 1.00 63.62 112 ARG A N 1
ATOM 874 C CA . ARG A 1 112 ? 7.252 -15.801 -9.245 1.00 63.62 112 ARG A CA 1
ATOM 875 C C . ARG A 1 112 ? 8.688 -15.383 -9.564 1.00 63.62 112 ARG A C 1
ATOM 877 O O . ARG A 1 112 ? 9.478 -16.227 -9.964 1.00 63.62 112 ARG A O 1
ATOM 884 N N . SER A 1 113 ? 9.059 -14.129 -9.305 1.00 60.59 113 SER A N 1
ATOM 885 C CA . SER A 1 113 ? 10.447 -13.667 -9.467 1.00 60.59 113 SER A CA 1
ATOM 886 C C . SER A 1 113 ? 11.426 -14.343 -8.490 1.00 60.59 113 SER A C 1
ATOM 888 O O . SER A 1 113 ? 12.566 -14.641 -8.852 1.00 60.59 113 SER A O 1
ATOM 890 N N . ASN A 1 114 ? 10.975 -14.645 -7.265 1.00 57.44 114 ASN A N 1
ATOM 891 C CA . ASN A 1 114 ? 11.747 -15.433 -6.301 1.00 57.44 114 ASN A CA 1
ATOM 892 C C . ASN A 1 114 ? 11.919 -16.877 -6.786 1.00 57.44 114 ASN A C 1
ATOM 894 O O . ASN A 1 114 ? 13.019 -17.418 -6.714 1.00 57.44 114 ASN A O 1
ATOM 898 N N . LEU A 1 115 ? 10.859 -17.472 -7.344 1.00 57.16 115 LEU A N 1
ATOM 899 C CA . LEU A 1 115 ? 10.921 -18.806 -7.938 1.00 57.16 115 LEU A CA 1
ATOM 900 C C . LEU A 1 115 ? 11.920 -18.854 -9.106 1.00 57.16 115 LEU A C 1
ATOM 902 O O . LEU A 1 115 ? 12.805 -19.705 -9.085 1.00 57.16 115 LEU A O 1
ATOM 906 N N . ASP A 1 116 ? 11.872 -17.919 -10.058 1.00 54.91 116 ASP A N 1
ATOM 907 C CA . ASP A 1 116 ? 12.843 -17.859 -11.169 1.00 54.91 116 ASP A CA 1
ATOM 908 C C . ASP A 1 11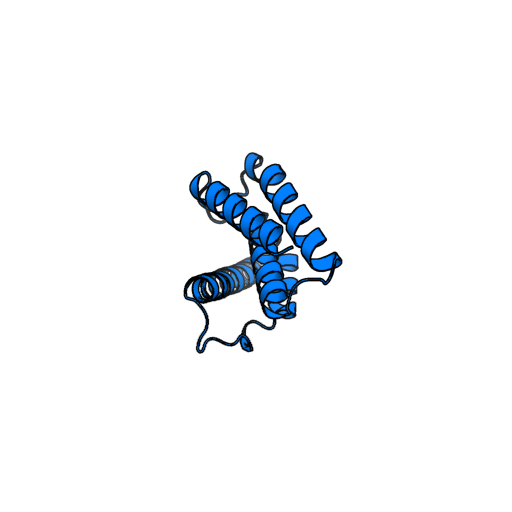6 ? 14.293 -17.704 -10.675 1.00 54.91 116 ASP A C 1
ATOM 910 O O . ASP A 1 116 ? 15.207 -18.342 -11.201 1.00 54.91 116 ASP A O 1
ATOM 914 N N . SER A 1 117 ? 14.512 -16.939 -9.601 1.00 53.69 117 SER A N 1
ATOM 915 C CA . SER A 1 117 ? 15.831 -16.807 -8.961 1.00 53.69 117 SER A CA 1
ATOM 916 C C . SER A 1 117 ? 16.303 -18.135 -8.346 1.00 53.69 117 SER A C 1
ATOM 918 O O . SER A 1 117 ? 17.471 -18.514 -8.480 1.00 53.69 117 SER A O 1
ATOM 920 N N . THR A 1 118 ? 15.394 -18.891 -7.720 1.00 52.47 118 THR A N 1
ATOM 921 C CA . THR A 1 118 ? 15.702 -20.218 -7.161 1.00 52.47 118 THR A CA 1
ATOM 922 C C . THR A 1 118 ? 15.921 -21.285 -8.237 1.00 52.47 118 THR A C 1
ATOM 924 O O . THR A 1 118 ? 16.852 -22.077 -8.105 1.00 52.47 118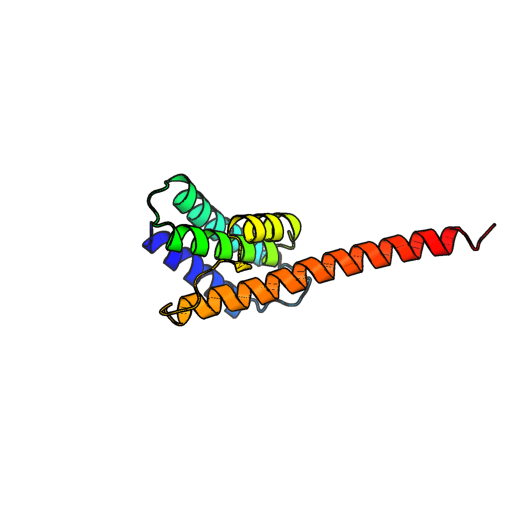 THR A O 1
ATOM 927 N N . TYR A 1 119 ? 15.161 -21.272 -9.339 1.00 50.31 119 TYR A N 1
ATOM 928 C CA . TYR A 1 119 ? 15.362 -22.188 -10.469 1.00 50.31 119 TYR A CA 1
ATOM 929 C C . TYR A 1 119 ? 16.661 -21.890 -11.229 1.00 50.31 119 TYR A C 1
ATOM 931 O O . TYR A 1 119 ? 17.367 -22.821 -11.619 1.00 50.31 119 TYR A O 1
ATOM 939 N N . SER A 1 120 ? 17.038 -20.615 -11.376 1.00 47.12 120 SER A N 1
ATOM 940 C CA . SER A 1 120 ? 18.325 -20.229 -11.970 1.00 47.12 120 SER A CA 1
ATOM 941 C C . SER A 1 120 ? 19.517 -20.664 -11.107 1.00 47.12 120 SER A C 1
ATOM 943 O O . SER A 1 120 ? 20.551 -21.057 -11.643 1.00 47.12 120 SER A O 1
ATOM 945 N N . SER A 1 121 ? 19.368 -20.642 -9.779 1.00 49.62 121 SER A N 1
ATOM 946 C CA . SER A 1 121 ? 20.403 -21.095 -8.836 1.00 49.62 121 SER A CA 1
ATOM 947 C C . SER A 1 121 ? 20.506 -22.627 -8.780 1.00 49.62 121 SER A C 1
ATOM 949 O O . SER A 1 121 ? 21.606 -23.169 -8.725 1.00 49.62 121 SER A O 1
ATOM 951 N N . ALA A 1 122 ? 19.375 -23.338 -8.861 1.00 49.59 122 ALA A N 1
ATOM 952 C CA . ALA A 1 122 ? 19.334 -24.803 -8.915 1.00 49.59 122 ALA A CA 1
ATOM 953 C C . ALA A 1 122 ? 19.856 -25.371 -10.251 1.00 49.59 122 ALA A C 1
ATOM 955 O O . ALA A 1 122 ? 20.442 -26.451 -10.288 1.00 49.59 122 ALA A O 1
ATOM 956 N N . SER A 1 123 ? 19.694 -24.632 -11.352 1.00 47.72 123 SER A N 1
ATOM 957 C CA . SER A 1 123 ? 20.224 -25.038 -12.661 1.00 47.72 123 SER A CA 1
ATOM 958 C C . SER A 1 123 ? 21.756 -24.929 -12.735 1.00 47.72 123 SER A C 1
ATOM 960 O O . SER A 1 123 ? 22.387 -25.722 -13.428 1.00 47.72 123 SER A O 1
ATOM 962 N N . GLN A 1 124 ? 22.375 -24.004 -11.986 1.00 50.81 124 GLN A N 1
ATOM 963 C CA . GLN A 1 124 ? 23.842 -23.889 -11.884 1.00 50.81 124 GLN A CA 1
ATOM 964 C C . GLN A 1 124 ? 24.483 -24.972 -10.999 1.00 50.81 124 GLN A C 1
ATOM 966 O O . GLN A 1 124 ? 25.629 -25.363 -11.231 1.00 50.81 124 GLN A O 1
ATOM 971 N N . THR A 1 125 ? 23.771 -25.491 -9.993 1.00 51.50 125 THR A N 1
ATOM 972 C CA . THR A 1 125 ? 24.296 -26.580 -9.152 1.00 51.50 125 THR A CA 1
ATOM 973 C C . THR A 1 125 ? 24.201 -27.941 -9.841 1.00 51.50 125 THR A C 1
ATOM 975 O O . THR A 1 125 ? 25.113 -28.750 -9.688 1.00 51.50 125 THR A O 1
ATOM 978 N N . LEU A 1 126 ? 23.174 -28.175 -10.667 1.00 49.72 126 LEU A N 1
ATOM 979 C CA . LEU A 1 126 ? 23.050 -29.398 -11.473 1.00 49.72 126 LEU A CA 1
ATOM 980 C C . LEU A 1 126 ? 24.094 -29.480 -12.598 1.00 49.72 126 LEU A C 1
ATOM 982 O O . LEU A 1 126 ? 24.677 -30.543 -12.791 1.00 49.72 126 LEU A O 1
ATOM 986 N N . SER A 1 127 ? 24.443 -28.367 -13.261 1.00 51.97 127 SER A N 1
ATOM 987 C CA . SER A 1 127 ? 25.518 -28.374 -14.272 1.00 51.97 127 SER A CA 1
ATOM 988 C C . SER A 1 127 ? 26.913 -28.636 -13.691 1.00 51.97 127 SER A C 1
ATOM 990 O O . SER A 1 127 ? 27.837 -28.951 -14.434 1.00 51.97 127 SER A O 1
ATOM 992 N N . SER A 1 128 ? 27.082 -28.483 -12.374 1.00 52.50 128 SER A N 1
ATOM 993 C CA . SER A 1 128 ? 28.348 -28.746 -11.679 1.00 52.50 128 SER A CA 1
ATOM 994 C C . SER A 1 128 ? 28.511 -30.218 -11.266 1.00 52.50 128 SER A C 1
ATOM 996 O O . SER A 1 128 ? 29.616 -30.617 -10.911 1.00 52.50 128 SER A O 1
ATOM 998 N N . PHE A 1 129 ? 27.443 -31.027 -11.318 1.00 53.94 129 PHE A N 1
ATOM 999 C CA . PHE A 1 129 ? 27.487 -32.459 -10.989 1.00 53.94 129 PHE A CA 1
ATOM 1000 C C . PHE A 1 129 ? 27.735 -33.362 -12.207 1.00 53.94 129 PHE A C 1
ATOM 1002 O O . PHE A 1 129 ? 28.303 -34.435 -12.039 1.00 53.94 129 PHE A O 1
ATOM 1009 N N . ASP A 1 130 ? 27.408 -32.913 -13.423 1.00 54.16 130 ASP A N 1
ATOM 1010 C CA . ASP A 1 130 ? 27.654 -33.664 -14.670 1.00 54.16 130 ASP A CA 1
ATOM 1011 C C . ASP A 1 130 ? 29.094 -33.510 -15.222 1.00 54.16 130 ASP A C 1
ATOM 1013 O O . ASP A 1 130 ? 29.383 -33.940 -16.337 1.00 54.16 130 ASP A O 1
ATOM 1017 N N . SER A 1 131 ? 30.011 -32.877 -14.475 1.00 49.84 131 SER A N 1
ATOM 1018 C CA . SER A 1 131 ? 31.414 -32.642 -14.883 1.00 49.84 131 SER A CA 1
ATOM 1019 C C . SER A 1 131 ? 32.464 -33.399 -14.048 1.00 49.84 131 SER A C 1
ATOM 1021 O O . SER A 1 131 ? 33.618 -32.969 -14.008 1.00 49.84 131 SER A O 1
ATOM 1023 N N . ILE A 1 132 ? 32.099 -34.504 -13.382 1.00 45.69 132 ILE A N 1
ATOM 1024 C CA . ILE A 1 132 ? 33.047 -35.396 -12.676 1.00 45.69 132 ILE A CA 1
ATOM 1025 C C . ILE A 1 132 ? 33.082 -36.769 -13.342 1.00 45.69 132 ILE A C 1
ATOM 1027 O O . ILE A 1 132 ? 31.993 -37.349 -13.538 1.00 45.69 132 ILE A O 1
#

Sequence (132 aa):
DLGELLLGESKLELHLKENPIKQGVTSPAAKPKLLEVKKHLIAALDRGNLKQDFAQETNLILAKCYYVEGDHTRALALYSKVDLDKLQLVAVPVYRLRIIAESYATRDSSTRSNLDSTYSSASQTLSSFDSI